Protein AF-A0A942SP33-F1 (afdb_monomer_lite)

Structure (mmCIF, N/CA/C/O backbone):
data_AF-A0A942SP33-F1
#
_entry.id   AF-A0A942SP33-F1
#
loop_
_atom_site.group_PDB
_atom_site.id
_atom_site.type_symbol
_atom_site.label_atom_id
_atom_site.label_alt_id
_atom_site.label_comp_id
_atom_site.label_asym_id
_atom_site.label_entity_id
_atom_site.label_seq_id
_atom_site.pdbx_PDB_ins_code
_atom_site.Cartn_x
_atom_site.Cartn_y
_atom_site.Cartn_z
_atom_site.occupancy
_atom_site.B_iso_or_equiv
_atom_site.auth_seq_id
_atom_site.auth_comp_id
_atom_site.auth_asym_id
_atom_site.auth_atom_id
_atom_site.pdbx_PDB_model_num
ATOM 1 N N . MET A 1 1 ? 3.390 -9.523 -21.994 1.00 59.66 1 MET A N 1
ATOM 2 C CA . MET A 1 1 ? 4.432 -10.351 -22.642 1.00 59.66 1 MET A CA 1
ATOM 3 C C . MET A 1 1 ? 4.397 -11.715 -21.966 1.00 59.66 1 MET A C 1
ATOM 5 O O . MET A 1 1 ? 4.418 -11.746 -20.743 1.00 59.66 1 MET A O 1
ATOM 9 N N . ASP A 1 2 ? 4.229 -12.807 -22.712 1.00 73.88 2 ASP A N 1
ATOM 10 C CA . ASP A 1 2 ? 4.083 -14.158 -22.140 1.00 73.88 2 ASP A CA 1
ATOM 11 C C . ASP A 1 2 ? 5.385 -14.604 -21.443 1.00 73.88 2 ASP A C 1
ATOM 13 O O . ASP A 1 2 ? 6.476 -14.438 -21.994 1.00 73.88 2 ASP A O 1
ATOM 17 N N . ARG A 1 3 ? 5.290 -15.203 -20.247 1.00 72.44 3 ARG A N 1
ATOM 18 C CA . ARG A 1 3 ? 6.428 -15.788 -19.521 1.00 72.44 3 ARG A CA 1
ATOM 19 C C . ARG A 1 3 ? 7.204 -16.777 -20.393 1.00 72.44 3 ARG A C 1
ATOM 21 O O . ARG A 1 3 ? 8.434 -16.765 -20.370 1.00 72.44 3 ARG A O 1
ATOM 28 N N . LYS A 1 4 ? 6.514 -17.590 -21.205 1.00 73.12 4 LYS A N 1
ATOM 29 C CA . LYS A 1 4 ? 7.162 -18.523 -22.146 1.00 73.12 4 LYS A CA 1
ATOM 30 C C . LYS A 1 4 ? 7.994 -17.787 -23.195 1.00 73.12 4 LYS A C 1
ATOM 32 O O . LYS A 1 4 ? 9.073 -18.255 -23.551 1.00 73.12 4 LYS A O 1
ATOM 37 N N . TYR A 1 5 ? 7.523 -16.633 -23.662 1.00 86.19 5 TYR A N 1
ATOM 38 C CA . TYR A 1 5 ? 8.268 -15.789 -24.592 1.00 86.19 5 TYR A CA 1
ATOM 39 C C . TYR A 1 5 ? 9.505 -15.174 -23.928 1.00 86.19 5 TYR A C 1
ATOM 41 O O . TYR A 1 5 ? 10.579 -15.212 -24.516 1.00 86.19 5 TYR A O 1
ATOM 49 N N . ILE A 1 6 ? 9.385 -14.677 -22.690 1.00 79.25 6 ILE A N 1
ATOM 50 C CA . ILE A 1 6 ? 10.516 -14.106 -21.936 1.00 79.25 6 ILE A CA 1
ATOM 51 C C . ILE A 1 6 ? 11.623 -15.152 -21.741 1.00 79.25 6 ILE A C 1
ATOM 53 O O . ILE A 1 6 ? 12.781 -14.860 -22.027 1.00 79.25 6 ILE A O 1
ATOM 57 N N . VAL A 1 7 ? 11.278 -16.383 -21.339 1.00 72.44 7 VAL A N 1
ATOM 58 C CA . VAL A 1 7 ? 12.253 -17.485 -21.206 1.00 72.44 7 VAL A CA 1
ATOM 59 C C . VAL A 1 7 ? 12.921 -17.800 -22.547 1.00 72.44 7 VAL A C 1
ATOM 61 O O . VAL A 1 7 ? 14.145 -17.867 -22.612 1.00 72.44 7 VAL A O 1
ATOM 64 N N . LYS A 1 8 ? 12.140 -17.934 -23.631 1.00 86.62 8 LYS A N 1
ATOM 65 C CA . LYS A 1 8 ? 12.685 -18.178 -24.979 1.00 86.62 8 LYS A CA 1
ATOM 66 C C . LYS A 1 8 ? 13.608 -17.050 -25.443 1.00 86.62 8 LYS A C 1
ATOM 68 O O . LYS A 1 8 ? 14.642 -17.320 -26.043 1.00 86.62 8 LYS A O 1
ATOM 73 N N . ARG A 1 9 ? 13.254 -15.793 -25.156 1.00 90.19 9 ARG A N 1
ATOM 74 C CA . ARG A 1 9 ? 14.047 -14.616 -25.524 1.00 90.19 9 ARG A CA 1
ATOM 75 C C . ARG A 1 9 ? 15.350 -14.549 -24.737 1.00 90.19 9 ARG A C 1
ATOM 77 O O . ARG A 1 9 ? 16.375 -14.280 -25.346 1.00 90.19 9 ARG A O 1
ATOM 84 N N . ILE A 1 10 ? 15.328 -14.817 -23.429 1.00 82.25 10 ILE A N 1
ATOM 85 C CA . ILE A 1 10 ? 16.556 -14.910 -22.625 1.00 82.25 10 ILE A CA 1
ATOM 86 C C . ILE A 1 10 ? 17.458 -16.017 -23.167 1.00 82.25 10 ILE A C 1
ATOM 88 O O . ILE A 1 10 ? 18.629 -15.741 -23.388 1.00 82.25 10 ILE A O 1
ATOM 92 N N . GLY A 1 11 ? 16.914 -17.212 -23.431 1.00 78.38 11 GLY A N 1
ATOM 93 C CA . GLY A 1 11 ? 17.676 -18.327 -24.002 1.00 78.38 11 GLY A CA 1
ATOM 94 C C . GLY A 1 11 ? 18.335 -17.943 -25.325 1.00 78.38 11 GLY A C 1
ATOM 95 O O . GLY A 1 11 ? 19.549 -17.995 -25.435 1.00 78.38 11 GLY A O 1
ATOM 96 N N . TYR A 1 12 ? 17.563 -17.398 -26.270 1.00 90.69 12 TYR A N 1
ATOM 97 C CA . TYR A 1 12 ? 18.098 -16.904 -27.543 1.00 90.69 12 TYR A CA 1
ATOM 98 C C . TYR A 1 12 ? 19.189 -15.839 -27.364 1.00 90.69 12 TYR A C 1
ATOM 100 O O . TYR A 1 12 ? 20.215 -15.877 -28.041 1.00 90.69 12 TYR A O 1
ATOM 108 N N . LEU A 1 13 ? 18.974 -14.866 -26.471 1.00 88.31 13 LEU A N 1
ATOM 109 C CA . LEU A 1 13 ? 19.962 -13.823 -26.203 1.00 88.31 13 LEU A CA 1
ATOM 110 C C . LEU A 1 13 ? 21.224 -14.410 -25.580 1.00 88.31 13 LEU A C 1
ATOM 112 O O . LEU A 1 13 ? 22.302 -13.981 -25.949 1.00 88.31 13 LEU A O 1
ATOM 116 N N . GLN A 1 14 ? 21.115 -15.379 -24.674 1.00 84.00 14 GLN A N 1
ATOM 117 C CA . GLN A 1 14 ? 22.270 -16.078 -24.116 1.00 84.00 14 GLN A CA 1
ATOM 118 C C . GLN A 1 14 ? 22.994 -16.891 -25.195 1.00 84.00 14 GLN A C 1
ATOM 120 O O . GLN A 1 14 ? 24.202 -16.760 -25.320 1.00 84.00 14 GLN A O 1
ATOM 125 N N . ASP A 1 15 ? 22.281 -17.645 -26.028 1.00 85.62 15 ASP A N 1
ATOM 126 C CA . ASP A 1 15 ? 22.881 -18.481 -27.076 1.00 85.62 15 ASP A CA 1
ATOM 127 C C . ASP A 1 15 ? 23.616 -17.652 -28.141 1.00 85.62 15 ASP A C 1
ATOM 129 O O . ASP A 1 15 ? 24.672 -18.046 -28.630 1.00 85.62 15 ASP A O 1
ATOM 133 N N . THR A 1 16 ? 23.077 -16.479 -28.488 1.00 87.69 16 THR A N 1
ATOM 134 C CA . THR A 1 16 ? 23.659 -15.583 -29.505 1.00 87.69 16 THR A CA 1
ATOM 135 C C . THR A 1 16 ? 24.703 -14.613 -28.961 1.00 87.69 16 THR A C 1
ATOM 137 O O . THR A 1 16 ? 25.442 -14.011 -29.741 1.00 87.69 16 THR A O 1
ATOM 140 N N . HIS A 1 17 ? 24.794 -14.443 -27.643 1.00 85.06 17 HIS A N 1
ATOM 141 C CA . HIS A 1 17 ? 25.724 -13.514 -27.017 1.00 85.06 17 HIS A CA 1
ATOM 142 C C . HIS A 1 17 ? 26.613 -14.248 -26.019 1.00 85.06 17 HIS A C 1
ATOM 144 O O . HIS A 1 17 ? 26.156 -14.622 -24.944 1.00 85.06 17 HIS A O 1
ATOM 150 N N . ASP A 1 18 ? 27.897 -14.355 -26.368 1.00 73.00 18 ASP A N 1
ATOM 151 C CA . ASP A 1 18 ? 28.972 -15.077 -25.673 1.00 73.00 18 ASP A CA 1
ATOM 152 C C . ASP A 1 18 ? 28.754 -15.212 -24.146 1.00 73.00 18 ASP A C 1
ATOM 154 O O . ASP A 1 18 ? 29.036 -14.316 -23.332 1.00 73.00 18 ASP A O 1
ATOM 158 N N . SER A 1 19 ? 28.145 -16.344 -23.785 1.00 60.59 19 SER A N 1
ATOM 159 C CA . SER A 1 19 ? 27.169 -16.542 -22.699 1.00 60.59 19 SER A CA 1
ATOM 160 C C . SER A 1 19 ? 27.738 -16.609 -21.283 1.00 60.59 19 SER A C 1
ATOM 162 O O . SER A 1 19 ? 27.125 -17.158 -20.371 1.00 60.59 19 SER A O 1
ATOM 164 N N . GLY A 1 20 ? 28.891 -15.993 -21.041 1.00 57.38 20 GLY A N 1
ATOM 165 C CA . GLY A 1 20 ? 29.456 -15.950 -19.690 1.00 57.38 20 GLY A CA 1
ATOM 166 C C . GLY A 1 20 ? 30.604 -14.979 -19.466 1.00 57.38 20 GLY A C 1
ATOM 167 O O . GLY A 1 20 ? 31.074 -14.856 -18.337 1.00 57.38 20 GLY A O 1
ATOM 168 N N . ARG A 1 21 ? 31.081 -14.280 -20.505 1.00 62.44 21 ARG A N 1
ATOM 169 C CA . ARG A 1 21 ? 32.296 -13.450 -20.409 1.00 62.44 21 ARG A CA 1
ATOM 170 C C . ARG A 1 21 ? 32.196 -12.104 -21.114 1.00 62.44 21 ARG A C 1
ATOM 172 O O . ARG A 1 21 ? 33.218 -11.521 -21.467 1.00 62.44 21 ARG A O 1
ATOM 179 N N . CYS A 1 22 ? 30.996 -11.555 -21.273 1.00 78.19 22 CYS A N 1
ATOM 180 C CA . CYS A 1 22 ? 30.867 -10.211 -21.822 1.00 78.19 22 CYS A CA 1
ATOM 181 C C . CYS A 1 22 ? 31.529 -9.172 -20.902 1.00 78.19 22 CYS A C 1
ATOM 183 O O . CYS A 1 22 ? 31.028 -8.845 -19.827 1.00 78.19 22 CYS A O 1
ATOM 185 N N . ARG A 1 23 ? 32.685 -8.657 -21.341 1.00 81.06 23 ARG A N 1
ATOM 186 C CA . ARG A 1 23 ? 33.468 -7.619 -20.646 1.00 81.06 23 ARG A CA 1
ATOM 187 C C . ARG A 1 23 ? 33.039 -6.201 -21.023 1.00 81.06 23 ARG A C 1
ATOM 189 O O . ARG A 1 23 ? 33.569 -5.230 -20.483 1.00 81.06 23 ARG A O 1
ATOM 196 N N . VAL A 1 24 ? 32.087 -6.068 -21.948 1.00 86.94 24 VAL A N 1
ATOM 197 C CA . VAL A 1 24 ? 31.610 -4.771 -22.426 1.00 86.94 24 VAL A CA 1
ATOM 198 C C . VAL A 1 24 ? 30.779 -4.109 -21.329 1.00 86.94 24 VAL A C 1
ATOM 200 O O . VAL A 1 24 ? 29.674 -4.547 -20.991 1.00 86.94 24 VAL A O 1
ATOM 203 N N . LYS A 1 25 ? 31.304 -3.015 -20.767 1.00 80.00 25 LYS A N 1
ATOM 204 C CA . LYS A 1 25 ? 30.546 -2.176 -19.834 1.00 80.00 25 LYS A CA 1
ATOM 205 C C . LYS A 1 25 ? 29.296 -1.650 -20.542 1.00 80.00 25 LYS A C 1
ATOM 207 O O . LYS A 1 25 ? 29.392 -1.059 -21.610 1.00 80.00 25 LYS A O 1
ATOM 212 N N . ARG A 1 26 ? 28.131 -1.832 -19.907 1.00 85.25 26 ARG A N 1
ATOM 213 C CA . ARG A 1 26 ? 26.806 -1.423 -20.420 1.00 85.25 26 ARG A CA 1
ATOM 214 C C . ARG A 1 26 ? 26.382 -2.115 -21.725 1.00 85.25 26 ARG A C 1
ATOM 216 O O . ARG A 1 26 ? 25.653 -1.518 -22.510 1.00 85.25 26 ARG A O 1
ATOM 223 N N . CYS A 1 27 ? 26.784 -3.369 -21.938 1.00 88.81 27 CYS A N 1
ATOM 224 C CA . CYS A 1 27 ? 26.261 -4.163 -23.051 1.00 88.81 27 CYS A CA 1
ATOM 225 C C . CYS A 1 27 ? 24.721 -4.180 -23.056 1.00 88.81 27 CYS A C 1
ATOM 227 O O . CYS A 1 27 ? 24.092 -4.514 -22.046 1.00 88.81 27 CYS A O 1
ATOM 229 N N . GLN A 1 28 ? 24.121 -3.832 -24.198 1.00 90.44 28 GLN A N 1
ATOM 230 C CA . GLN A 1 28 ? 22.668 -3.785 -24.362 1.00 90.44 28 GLN A CA 1
ATOM 231 C C . GLN A 1 28 ? 22.026 -5.166 -24.178 1.00 90.44 28 GLN A C 1
ATOM 233 O O . GLN A 1 28 ? 21.027 -5.261 -23.472 1.00 90.44 28 GLN A O 1
ATOM 238 N N . VAL A 1 29 ? 22.643 -6.233 -24.698 1.00 88.31 29 VAL A N 1
ATOM 239 C CA . VAL A 1 29 ? 22.135 -7.610 -24.563 1.00 88.31 29 VAL A CA 1
ATOM 240 C C . VAL A 1 29 ? 22.178 -8.081 -23.108 1.00 88.31 29 VAL A C 1
ATOM 242 O O . VAL A 1 29 ? 21.183 -8.584 -22.593 1.00 88.31 29 VAL A O 1
ATOM 245 N N . CYS A 1 30 ? 23.285 -7.839 -22.394 1.00 86.44 30 CYS A N 1
ATOM 246 C CA . CYS A 1 30 ? 23.375 -8.143 -20.959 1.00 86.44 30 CYS A CA 1
ATOM 247 C C . CYS A 1 30 ? 22.323 -7.388 -20.138 1.00 86.44 30 CYS A C 1
ATOM 249 O O . CYS A 1 30 ? 21.780 -7.929 -19.174 1.00 86.44 30 CYS A O 1
ATOM 251 N N . ASN A 1 31 ? 22.052 -6.128 -20.492 1.00 87.75 31 ASN A N 1
ATOM 252 C CA . ASN A 1 31 ? 21.013 -5.342 -19.838 1.00 87.75 31 ASN A CA 1
ATOM 253 C C . ASN A 1 31 ? 19.618 -5.901 -20.153 1.00 87.75 31 ASN A C 1
ATOM 255 O O . ASN A 1 31 ? 18.819 -6.041 -19.234 1.00 87.75 31 ASN A O 1
ATOM 259 N N . GLU A 1 32 ? 19.340 -6.278 -21.403 1.00 89.31 32 GLU A N 1
ATOM 260 C CA . GLU A 1 32 ? 18.068 -6.895 -21.801 1.00 89.31 32 GLU A CA 1
ATOM 261 C C . GLU A 1 32 ? 17.837 -8.223 -21.064 1.00 89.31 32 GLU A C 1
ATOM 263 O O . GLU A 1 32 ? 16.788 -8.388 -20.445 1.00 89.31 32 GLU A O 1
ATOM 268 N N . ILE A 1 33 ? 18.832 -9.121 -21.021 1.00 82.31 33 ILE A N 1
ATOM 269 C CA . ILE A 1 33 ? 18.768 -10.381 -20.255 1.00 82.31 33 ILE A CA 1
ATOM 270 C C . ILE A 1 33 ? 18.470 -10.103 -18.779 1.00 82.31 33 ILE A C 1
ATOM 272 O O . ILE A 1 33 ? 17.614 -10.757 -18.187 1.00 82.31 33 ILE A O 1
ATOM 276 N N . ARG A 1 34 ? 19.146 -9.119 -18.174 1.00 83.12 34 ARG A N 1
ATOM 277 C CA . ARG A 1 34 ? 18.933 -8.750 -16.768 1.00 83.12 34 ARG A CA 1
ATOM 278 C C . ARG A 1 34 ? 17.516 -8.238 -16.518 1.00 83.12 34 ARG A C 1
ATOM 280 O O . ARG A 1 34 ? 16.905 -8.615 -15.522 1.00 83.12 34 ARG A O 1
ATOM 287 N N . GLU A 1 35 ? 16.991 -7.385 -17.393 1.00 83.56 35 GLU A N 1
ATOM 288 C CA . GLU A 1 35 ? 15.629 -6.855 -17.264 1.00 83.56 35 GLU A CA 1
ATOM 289 C C . GLU A 1 35 ? 14.567 -7.941 -17.498 1.00 83.56 35 GLU A C 1
ATOM 291 O O . GLU A 1 35 ? 13.599 -8.025 -16.744 1.00 83.56 35 GLU A O 1
ATOM 296 N N . LEU A 1 36 ? 14.771 -8.829 -18.475 1.00 83.00 36 LEU A N 1
ATOM 297 C CA . LEU A 1 36 ? 13.922 -10.003 -18.701 1.00 83.00 36 LEU A CA 1
ATOM 298 C C . LEU A 1 36 ? 13.975 -10.985 -17.519 1.00 83.00 36 LEU A C 1
ATOM 300 O O . LEU A 1 36 ? 12.941 -11.518 -17.121 1.00 83.00 36 LEU A O 1
ATOM 304 N N . GLY A 1 37 ? 15.146 -11.177 -16.907 1.00 77.62 37 GLY A N 1
ATOM 305 C CA . GLY A 1 37 ? 15.319 -11.985 -15.698 1.00 77.62 37 GLY A CA 1
ATOM 306 C C . GLY A 1 37 ? 14.520 -11.442 -14.513 1.00 77.62 37 GLY A C 1
ATOM 307 O O . GLY A 1 37 ? 13.770 -12.189 -13.890 1.00 77.62 37 GLY A O 1
ATOM 308 N N . LYS A 1 38 ? 14.569 -10.124 -14.274 1.00 74.81 38 LYS A N 1
ATOM 309 C CA . LYS A 1 38 ? 13.711 -9.464 -13.271 1.00 74.81 38 LYS A CA 1
ATOM 310 C C . LYS A 1 38 ? 12.225 -9.688 -13.553 1.00 74.81 38 LYS A C 1
ATOM 312 O O . LYS A 1 38 ? 11.448 -9.885 -12.627 1.00 74.81 38 LYS A O 1
ATOM 317 N N . MET A 1 39 ? 11.816 -9.694 -14.825 1.00 71.94 39 MET A N 1
ATOM 318 C CA . MET A 1 39 ? 10.426 -9.984 -15.191 1.00 71.94 39 MET A CA 1
ATOM 319 C C . MET A 1 39 ? 10.004 -11.430 -14.876 1.00 71.94 39 MET A C 1
ATOM 321 O O . MET A 1 39 ? 8.830 -11.649 -14.588 1.00 71.94 39 MET A O 1
ATOM 325 N N . LEU A 1 40 ? 10.923 -12.406 -14.890 1.00 69.56 40 LEU A N 1
ATOM 326 C CA . LEU A 1 40 ? 10.634 -13.799 -14.511 1.00 69.56 40 LEU A CA 1
ATOM 327 C C . LEU A 1 40 ? 10.486 -14.013 -13.002 1.00 69.56 40 LEU A C 1
ATOM 329 O O . LEU A 1 40 ? 9.779 -14.939 -12.595 1.00 69.56 40 LEU A O 1
ATOM 333 N N . GLU A 1 41 ? 11.120 -13.173 -12.180 1.00 74.62 41 GLU A N 1
ATOM 334 C CA . GLU A 1 41 ? 10.920 -13.176 -10.724 1.00 74.62 41 GLU A CA 1
ATOM 335 C C . GLU A 1 41 ? 9.495 -12.742 -10.348 1.00 74.62 41 GLU A C 1
ATOM 337 O O . GLU A 1 41 ? 8.979 -13.091 -9.284 1.00 74.62 41 GLU A O 1
ATOM 342 N N . TYR A 1 42 ? 8.818 -12.012 -11.233 1.00 78.12 42 TYR A N 1
ATOM 343 C CA . TYR A 1 42 ? 7.470 -11.534 -10.988 1.00 78.12 42 TYR A CA 1
ATOM 344 C C . TYR A 1 42 ? 6.410 -12.600 -11.274 1.00 78.12 42 TYR A C 1
ATOM 346 O O . TYR A 1 42 ? 6.442 -13.344 -12.254 1.00 78.12 42 TYR A O 1
ATOM 354 N N . THR A 1 43 ? 5.410 -12.663 -10.391 1.00 80.56 43 THR A N 1
ATOM 355 C CA . THR A 1 43 ? 4.235 -13.521 -10.594 1.00 80.56 43 THR A CA 1
ATOM 356 C C . THR A 1 43 ? 3.449 -13.073 -11.829 1.00 80.56 43 THR A C 1
ATOM 358 O O . THR A 1 43 ? 3.432 -11.882 -12.135 1.00 80.56 43 THR A O 1
ATOM 361 N N . GLN A 1 44 ? 2.735 -13.986 -12.501 1.00 75.69 44 GLN A N 1
ATOM 362 C CA . GLN A 1 44 ? 1.909 -13.634 -13.670 1.00 75.69 44 GLN A CA 1
ATOM 363 C C . GLN A 1 44 ? 0.937 -12.486 -13.350 1.00 75.69 44 GLN A C 1
ATOM 365 O O . GLN A 1 44 ? 0.876 -11.507 -14.081 1.00 75.69 44 GLN A O 1
ATOM 370 N N . LYS A 1 45 ? 0.312 -12.528 -12.167 1.00 85.06 45 LYS A N 1
ATOM 371 C CA . LYS A 1 45 ? -0.538 -11.449 -11.642 1.00 85.06 45 LYS A CA 1
ATOM 372 C C . LYS A 1 45 ? 0.165 -10.084 -11.613 1.00 85.06 45 LYS A C 1
ATOM 374 O O . LYS A 1 45 ? -0.450 -9.070 -11.918 1.00 85.06 45 LYS A O 1
ATOM 379 N N . THR A 1 46 ? 1.443 -10.038 -11.237 1.00 85.38 46 THR A N 1
ATOM 380 C CA . THR A 1 46 ? 2.240 -8.801 -11.235 1.00 85.38 46 THR A CA 1
ATOM 381 C C . THR A 1 46 ? 2.439 -8.270 -12.651 1.00 85.38 46 THR A C 1
ATOM 383 O O . THR A 1 46 ? 2.295 -7.070 -12.873 1.00 85.38 46 THR A O 1
ATOM 386 N N . LEU A 1 47 ? 2.741 -9.155 -13.603 1.00 82.75 47 LEU A N 1
ATOM 387 C CA . LEU A 1 47 ? 2.910 -8.788 -15.009 1.00 82.75 47 LEU A CA 1
ATOM 388 C C . LEU A 1 47 ? 1.598 -8.286 -15.617 1.00 82.75 47 LEU A C 1
ATOM 390 O O . LEU A 1 47 ? 1.611 -7.268 -16.301 1.00 82.75 47 LEU A O 1
ATOM 394 N N . ASP A 1 48 ? 0.478 -8.945 -15.319 1.00 85.50 48 ASP A N 1
ATOM 395 C CA . ASP A 1 48 ? -0.844 -8.548 -15.810 1.00 85.50 48 ASP A CA 1
ATOM 396 C C . ASP A 1 48 ? -1.245 -7.171 -15.273 1.00 85.50 48 ASP A C 1
ATOM 398 O O . ASP A 1 48 ? -1.787 -6.354 -16.011 1.00 85.50 48 ASP A O 1
ATOM 402 N N . ILE A 1 49 ? -0.937 -6.878 -14.003 1.00 89.25 49 ILE A N 1
ATOM 403 C CA . ILE A 1 49 ? -1.144 -5.545 -13.430 1.00 89.25 49 ILE A CA 1
ATOM 404 C C . ILE A 1 49 ? -0.255 -4.516 -14.135 1.00 89.25 49 ILE A C 1
ATOM 406 O O . ILE A 1 49 ? -0.760 -3.485 -14.566 1.00 89.25 49 ILE A O 1
ATOM 410 N N . LEU A 1 50 ? 1.051 -4.778 -14.268 1.00 87.12 50 LEU A N 1
ATOM 411 C CA . LEU A 1 50 ? 1.985 -3.855 -14.928 1.00 87.12 50 LEU A CA 1
ATOM 412 C C . LEU A 1 50 ? 1.595 -3.589 -16.390 1.00 87.12 50 LEU A C 1
ATOM 414 O O . LEU A 1 50 ? 1.760 -2.470 -16.867 1.00 87.12 50 LEU A O 1
ATOM 418 N N . ALA A 1 51 ? 1.041 -4.586 -17.081 1.00 85.81 51 ALA A N 1
ATOM 419 C CA . ALA A 1 51 ? 0.583 -4.464 -18.461 1.00 85.81 51 ALA A CA 1
ATOM 420 C C . ALA A 1 51 ? -0.609 -3.508 -18.637 1.00 85.81 51 ALA A C 1
ATOM 422 O O . ALA A 1 51 ? -0.802 -3.009 -19.741 1.00 85.81 51 ALA A O 1
ATOM 423 N N . LYS A 1 52 ? -1.371 -3.206 -17.574 1.00 90.31 52 LYS A N 1
ATOM 424 C CA . LYS A 1 52 ? -2.464 -2.214 -17.623 1.00 90.31 52 LYS A CA 1
ATOM 425 C C . LYS A 1 52 ? -1.965 -0.787 -17.828 1.00 90.31 52 LYS A C 1
ATOM 427 O O . LYS A 1 52 ? -2.732 0.072 -18.241 1.00 90.31 52 LYS A O 1
ATOM 432 N N . GLY A 1 53 ? -0.697 -0.521 -17.516 1.00 91.75 53 GLY A N 1
ATOM 433 C CA . GLY A 1 53 ? -0.100 0.800 -17.656 1.00 91.75 53 GLY A CA 1
ATOM 434 C C . GLY A 1 53 ? -0.916 1.889 -16.958 1.00 91.75 53 GLY A C 1
ATOM 435 O O . GLY A 1 53 ? -1.104 1.819 -15.746 1.00 91.75 53 GLY A O 1
ATOM 436 N N . GLN A 1 54 ? -1.405 2.875 -17.716 1.00 91.81 54 GLN A N 1
ATOM 437 C CA . GLN A 1 54 ? -2.195 4.005 -17.202 1.00 91.81 54 GLN A CA 1
ATOM 438 C C . GLN A 1 54 ? -3.557 3.606 -16.616 1.00 91.81 54 GLN A C 1
ATOM 440 O O . GLN A 1 54 ? -4.053 4.300 -15.732 1.00 91.81 54 GLN A O 1
ATOM 445 N N . ASP A 1 55 ? -4.114 2.462 -17.018 1.00 93.06 55 ASP A N 1
ATOM 446 C CA . ASP A 1 55 ? -5.398 1.958 -16.508 1.00 93.06 55 ASP A CA 1
ATOM 447 C C . ASP A 1 55 ? -5.267 1.234 -15.156 1.00 93.06 55 ASP A C 1
ATOM 449 O O . ASP A 1 55 ? -6.221 0.641 -14.638 1.00 93.06 55 ASP A O 1
ATOM 453 N N . MET A 1 56 ? -4.068 1.234 -14.569 1.00 93.88 56 MET A N 1
ATOM 454 C CA . MET A 1 56 ? -3.806 0.572 -13.301 1.00 93.88 56 MET A CA 1
ATOM 455 C C . MET A 1 56 ? -4.574 1.244 -12.161 1.00 93.88 56 MET A C 1
ATOM 457 O O . MET A 1 56 ? -4.480 2.450 -11.921 1.00 93.88 56 MET A O 1
ATOM 461 N N . LYS A 1 57 ? -5.304 0.442 -11.383 1.00 95.25 57 LYS A N 1
ATOM 462 C CA . LYS A 1 57 ? -6.046 0.957 -10.230 1.00 95.25 57 LYS A CA 1
ATOM 463 C C . LYS A 1 57 ? -5.094 1.266 -9.079 1.00 95.25 57 LYS A C 1
ATOM 465 O O . LYS A 1 57 ? -4.118 0.555 -8.836 1.00 95.25 57 LYS A O 1
ATOM 470 N N . LYS A 1 58 ? -5.465 2.246 -8.254 1.00 92.88 58 LYS A N 1
ATOM 471 C CA . LYS A 1 58 ? -4.754 2.599 -7.013 1.00 92.88 58 LYS A CA 1
ATOM 472 C C . LYS A 1 58 ? -4.444 1.385 -6.123 1.00 92.88 58 LYS A C 1
ATOM 474 O O . LYS A 1 58 ? -3.337 1.264 -5.608 1.00 92.88 58 LYS A O 1
ATOM 479 N N . SER A 1 59 ? -5.404 0.475 -5.946 1.00 92.31 59 SER A N 1
ATOM 480 C CA . SER A 1 59 ? -5.222 -0.747 -5.149 1.00 92.31 59 SER A CA 1
ATOM 481 C C . SER A 1 59 ? -4.141 -1.669 -5.714 1.00 92.31 59 SER A C 1
ATOM 483 O O . SER A 1 59 ? -3.416 -2.310 -4.960 1.00 92.31 59 SER A O 1
ATOM 485 N N . GLU A 1 60 ? -4.010 -1.723 -7.036 1.00 92.88 60 GLU A N 1
ATOM 486 C CA . GLU A 1 60 ? -3.029 -2.562 -7.716 1.00 92.88 60 GLU A CA 1
ATOM 487 C C . GLU A 1 60 ? -1.626 -1.971 -7.595 1.00 92.88 60 GLU A C 1
ATOM 489 O O . GLU A 1 60 ? -0.677 -2.697 -7.316 1.00 92.88 60 GLU A O 1
ATOM 494 N N . VAL A 1 61 ? -1.502 -0.645 -7.679 1.00 92.25 61 VAL A N 1
ATOM 495 C CA . VAL A 1 61 ? -0.239 0.051 -7.402 1.00 92.25 61 VAL A CA 1
ATOM 496 C C . VAL A 1 61 ? 0.220 -0.200 -5.964 1.00 92.25 61 VAL A C 1
ATOM 498 O O . VAL A 1 61 ? 1.396 -0.483 -5.725 1.00 92.25 61 VAL A O 1
ATOM 501 N N . ILE A 1 62 ? -0.705 -0.137 -5.000 1.00 89.94 62 ILE A N 1
ATOM 502 C CA . ILE A 1 62 ? -0.412 -0.444 -3.595 1.00 89.94 62 ILE A CA 1
ATOM 503 C C . ILE A 1 62 ? 0.042 -1.900 -3.451 1.00 89.94 62 ILE A C 1
ATOM 505 O O . ILE A 1 62 ? 1.058 -2.141 -2.807 1.00 89.94 62 ILE A O 1
ATOM 509 N N . PHE A 1 63 ? -0.643 -2.856 -4.086 1.00 89.88 63 PHE A N 1
ATOM 510 C CA . PHE A 1 63 ? -0.237 -4.266 -4.107 1.00 89.88 63 PHE A CA 1
ATOM 511 C C . PHE A 1 63 ? 1.193 -4.437 -4.646 1.00 89.88 63 PHE A C 1
ATOM 513 O O . PHE A 1 63 ? 2.042 -5.044 -3.990 1.00 89.88 63 PHE A O 1
ATOM 520 N N . LEU A 1 64 ? 1.501 -3.836 -5.801 1.00 89.19 64 LEU A N 1
ATOM 521 C CA . LEU A 1 64 ? 2.841 -3.886 -6.388 1.00 89.19 64 LEU A CA 1
ATOM 522 C C . LEU A 1 64 ? 3.900 -3.302 -5.450 1.00 89.19 64 LEU A C 1
ATOM 524 O O . LEU A 1 64 ? 4.985 -3.865 -5.313 1.00 89.19 64 LEU A O 1
ATOM 528 N N . LYS A 1 65 ? 3.598 -2.177 -4.797 1.00 88.56 65 LYS A N 1
ATOM 529 C CA . LYS A 1 65 ? 4.587 -1.451 -4.001 1.00 88.56 65 LYS A CA 1
ATOM 530 C C . LYS A 1 65 ? 4.777 -2.007 -2.593 1.00 88.56 65 LYS A C 1
ATOM 532 O O . LYS A 1 65 ? 5.910 -2.016 -2.119 1.00 88.56 65 LYS A O 1
ATOM 537 N N . VAL A 1 66 ? 3.696 -2.409 -1.931 1.00 83.94 66 VAL A N 1
ATOM 538 C CA . VAL A 1 66 ? 3.679 -2.787 -0.509 1.00 83.94 66 VAL A CA 1
ATOM 539 C C . VAL A 1 66 ? 3.798 -4.294 -0.323 1.00 83.94 66 VAL A C 1
ATOM 541 O O . VAL A 1 66 ? 4.498 -4.722 0.585 1.00 83.94 66 VAL A O 1
ATOM 544 N N . GLU A 1 67 ? 3.136 -5.098 -1.158 1.00 82.56 67 GLU A N 1
ATOM 545 C CA . GLU A 1 67 ? 3.159 -6.561 -1.010 1.00 82.56 67 GLU A CA 1
ATOM 546 C C . GLU A 1 67 ? 4.257 -7.219 -1.840 1.00 82.56 67 GLU A C 1
ATOM 548 O O . GLU A 1 67 ? 4.838 -8.215 -1.419 1.00 82.56 67 GLU A O 1
ATOM 553 N N . LYS A 1 68 ? 4.527 -6.689 -3.038 1.00 82.88 68 LYS A N 1
ATOM 554 C CA . LYS A 1 68 ? 5.540 -7.236 -3.955 1.00 82.88 68 LYS A CA 1
ATOM 555 C C . LYS A 1 68 ? 6.844 -6.445 -3.981 1.00 82.88 68 LYS A C 1
ATOM 557 O O . LYS A 1 68 ? 7.756 -6.827 -4.702 1.00 82.88 68 LYS A O 1
ATOM 562 N N . GLU A 1 69 ? 6.913 -5.353 -3.220 1.00 85.81 69 GLU A N 1
ATOM 563 C CA . GLU A 1 69 ? 8.087 -4.484 -3.071 1.00 85.81 69 GLU A CA 1
ATOM 564 C C . GLU A 1 69 ? 8.721 -4.017 -4.393 1.00 85.81 69 GLU A C 1
ATOM 566 O O . GLU A 1 69 ? 9.889 -3.631 -4.440 1.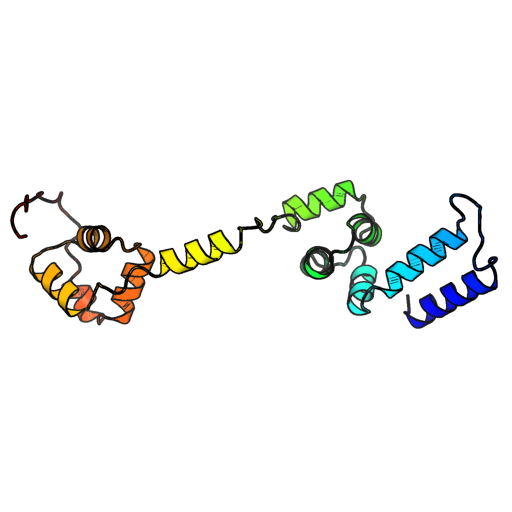00 85.81 69 GLU A O 1
ATOM 571 N N . ILE A 1 70 ? 7.930 -3.947 -5.468 1.00 85.25 70 ILE A N 1
ATOM 572 C CA . ILE A 1 70 ? 8.427 -3.624 -6.806 1.00 85.25 70 ILE A CA 1
ATOM 573 C C . ILE A 1 70 ? 9.082 -2.226 -6.806 1.00 85.25 70 ILE A C 1
ATOM 575 O O . ILE A 1 70 ? 8.547 -1.280 -6.201 1.00 85.25 70 ILE A O 1
ATOM 579 N N . PRO A 1 71 ? 10.252 -2.054 -7.453 1.00 87.50 71 PRO A N 1
ATOM 580 C CA . PRO A 1 71 ? 10.920 -0.760 -7.558 1.00 87.50 71 PRO A CA 1
ATOM 581 C C . PRO A 1 71 ? 10.042 0.324 -8.194 1.00 87.50 71 PRO A C 1
ATOM 583 O O . PRO A 1 71 ? 9.335 0.078 -9.171 1.00 87.50 71 PRO A O 1
ATOM 586 N N . PHE A 1 72 ? 10.139 1.556 -7.681 1.00 88.62 72 PHE A N 1
ATOM 587 C CA . PHE A 1 72 ? 9.344 2.693 -8.167 1.00 88.62 72 PHE A CA 1
ATOM 588 C C . PHE A 1 72 ? 9.544 2.956 -9.663 1.00 88.62 72 PHE A C 1
ATOM 590 O O . PHE A 1 72 ? 8.564 3.207 -10.356 1.00 88.62 72 PHE A O 1
ATOM 597 N N . GLY A 1 73 ? 10.777 2.851 -10.170 1.00 85.94 73 GLY A N 1
ATOM 598 C CA . GLY A 1 73 ? 11.077 3.093 -11.583 1.00 85.94 73 GLY A CA 1
ATOM 599 C C . GLY A 1 73 ? 10.335 2.157 -12.544 1.00 85.94 73 GLY A C 1
ATOM 600 O O . GLY A 1 73 ? 9.913 2.595 -13.609 1.00 85.94 73 GLY A O 1
ATOM 601 N N . ILE A 1 74 ? 10.102 0.896 -12.157 1.00 86.12 74 ILE A N 1
ATOM 602 C CA . ILE A 1 74 ? 9.375 -0.073 -12.997 1.00 86.12 74 ILE A CA 1
ATOM 603 C C . ILE A 1 74 ? 7.894 0.302 -13.080 1.00 86.12 74 ILE A C 1
ATOM 605 O O . ILE A 1 74 ? 7.331 0.358 -14.170 1.00 86.12 74 ILE A O 1
ATOM 609 N N . ILE A 1 75 ? 7.275 0.606 -11.936 1.00 90.31 75 ILE A N 1
ATOM 610 C CA . ILE A 1 75 ? 5.858 0.987 -11.884 1.00 90.31 75 ILE A CA 1
ATOM 611 C C . ILE A 1 75 ? 5.640 2.335 -12.589 1.00 90.31 75 ILE A C 1
ATOM 613 O O . ILE A 1 75 ? 4.701 2.478 -13.365 1.00 90.31 75 ILE A O 1
ATOM 617 N N . ALA A 1 76 ? 6.537 3.304 -12.379 1.00 92.56 76 ALA A N 1
ATOM 618 C CA . ALA A 1 76 ? 6.487 4.607 -13.039 1.00 92.56 76 ALA A CA 1
ATOM 619 C C . ALA A 1 76 ? 6.580 4.475 -14.566 1.00 92.56 76 ALA A C 1
ATOM 621 O O . ALA A 1 76 ? 5.786 5.077 -15.286 1.00 92.56 76 ALA A O 1
ATOM 622 N N . LYS A 1 77 ? 7.492 3.619 -15.053 1.00 90.62 77 LYS A N 1
ATOM 623 C CA . LYS A 1 77 ? 7.628 3.320 -16.482 1.00 90.62 77 LYS A CA 1
ATOM 624 C C . LYS A 1 77 ? 6.359 2.686 -17.053 1.00 90.62 77 LYS A C 1
ATOM 626 O O . LYS A 1 77 ? 5.946 3.079 -18.137 1.00 90.62 77 LYS A O 1
ATOM 631 N N . ALA A 1 78 ? 5.733 1.753 -16.332 1.00 89.56 78 ALA A N 1
ATOM 632 C CA . ALA A 1 78 ? 4.466 1.152 -16.752 1.00 89.56 78 ALA A CA 1
ATOM 633 C C . ALA A 1 78 ? 3.344 2.200 -16.860 1.00 89.56 78 ALA A C 1
ATOM 635 O O . ALA A 1 78 ? 2.604 2.215 -17.835 1.00 89.56 78 ALA A O 1
ATOM 636 N N . LEU A 1 79 ? 3.268 3.126 -15.903 1.00 91.81 79 LEU A N 1
ATOM 637 C CA . LEU A 1 79 ? 2.302 4.230 -15.895 1.00 91.81 79 LEU A CA 1
ATOM 638 C C . LEU A 1 79 ? 2.622 5.350 -16.907 1.00 91.81 79 LEU A C 1
ATOM 640 O O . LEU A 1 79 ? 1.834 6.282 -17.052 1.00 91.81 79 LEU A O 1
ATOM 644 N N . GLY A 1 80 ? 3.773 5.302 -17.586 1.00 90.94 80 GLY A N 1
ATOM 645 C CA . GLY A 1 80 ? 4.203 6.354 -18.512 1.00 90.94 80 GLY A CA 1
ATOM 646 C C . GLY A 1 80 ? 4.532 7.686 -17.827 1.00 90.94 80 GLY A C 1
ATOM 647 O O . GLY A 1 80 ? 4.417 8.739 -18.446 1.00 90.94 80 GLY A O 1
ATOM 648 N N . VAL A 1 81 ? 4.925 7.663 -16.551 1.00 94.38 81 VAL A N 1
ATOM 649 C CA . VAL A 1 81 ? 5.264 8.862 -15.768 1.00 94.38 81 VAL A CA 1
ATOM 650 C C . VAL A 1 81 ? 6.710 8.812 -15.282 1.00 94.38 81 VAL A C 1
ATOM 652 O O . VAL A 1 81 ? 7.331 7.751 -15.200 1.00 94.38 81 VAL A O 1
ATOM 655 N N . THR A 1 82 ? 7.268 9.966 -14.912 1.00 95.81 82 THR A N 1
ATOM 656 C CA . THR A 1 82 ? 8.601 9.995 -14.296 1.00 95.81 82 THR A CA 1
ATOM 657 C C . THR A 1 82 ? 8.571 9.353 -12.906 1.00 95.81 82 THR A C 1
ATOM 659 O O . THR A 1 82 ? 7.570 9.422 -12.188 1.00 95.81 82 THR A O 1
ATOM 662 N N . GLU A 1 83 ? 9.691 8.762 -12.481 1.00 92.25 83 GLU A N 1
ATOM 663 C CA . GLU A 1 83 ? 9.790 8.153 -11.149 1.00 92.25 83 GLU A CA 1
ATOM 664 C C . GLU A 1 83 ? 9.552 9.174 -10.022 1.00 92.25 83 GLU A C 1
ATOM 666 O O . GLU A 1 83 ? 8.955 8.839 -8.999 1.00 92.25 83 GLU A O 1
ATOM 671 N N . ALA A 1 84 ? 9.973 10.429 -10.210 1.00 93.56 84 ALA A N 1
ATOM 672 C CA . ALA A 1 84 ? 9.753 11.504 -9.244 1.00 93.56 84 ALA A CA 1
ATOM 673 C C . ALA A 1 84 ? 8.263 11.860 -9.118 1.00 93.56 84 ALA A C 1
ATOM 675 O O . ALA A 1 84 ? 7.733 11.903 -8.004 1.00 93.56 84 ALA A O 1
ATOM 676 N N . SER A 1 85 ? 7.572 12.041 -10.250 1.00 94.44 85 SER A N 1
ATOM 677 C CA . SER A 1 85 ? 6.123 12.273 -10.282 1.00 94.44 85 SER A CA 1
ATOM 678 C C . SER A 1 85 ? 5.374 11.117 -9.624 1.00 94.44 85 SER A C 1
ATOM 680 O O . SER A 1 85 ? 4.513 11.339 -8.774 1.00 94.44 85 SER A O 1
ATOM 682 N N . PHE A 1 86 ? 5.764 9.880 -9.945 1.00 94.19 86 PHE A N 1
ATOM 683 C CA . PHE A 1 86 ? 5.165 8.692 -9.355 1.00 94.19 86 PHE A CA 1
ATOM 684 C C . PHE A 1 86 ? 5.382 8.620 -7.841 1.00 94.19 86 PHE A C 1
ATOM 686 O O . PHE A 1 86 ? 4.429 8.377 -7.111 1.00 94.19 86 PHE A O 1
ATOM 693 N N . LYS A 1 87 ? 6.597 8.877 -7.336 1.00 92.38 87 LYS A N 1
ATOM 694 C CA . LYS A 1 87 ? 6.869 8.920 -5.886 1.00 92.38 87 LYS A CA 1
ATOM 695 C C . LYS A 1 87 ? 5.968 9.927 -5.177 1.00 92.38 87 LYS A C 1
ATOM 697 O O . LYS A 1 87 ? 5.373 9.584 -4.157 1.00 92.38 87 LYS A O 1
ATOM 702 N N . ASN A 1 88 ? 5.827 11.132 -5.727 1.00 91.31 88 ASN A N 1
ATOM 703 C CA . ASN A 1 88 ? 4.954 12.160 -5.160 1.00 91.31 88 ASN A CA 1
ATOM 704 C C . ASN A 1 88 ? 3.495 11.697 -5.101 1.00 91.31 88 ASN A C 1
ATOM 706 O O . ASN A 1 88 ? 2.873 11.778 -4.042 1.00 91.31 88 ASN A O 1
ATOM 710 N N . LEU A 1 89 ? 2.982 11.144 -6.198 1.00 90.12 89 LEU A N 1
ATOM 711 C CA . LEU A 1 89 ? 1.618 10.628 -6.283 1.00 90.12 89 LEU A CA 1
ATOM 712 C C . LEU A 1 89 ? 1.394 9.461 -5.300 1.00 90.12 89 LEU A C 1
ATOM 714 O O . LEU A 1 89 ? 0.454 9.460 -4.501 1.00 90.12 89 LEU A O 1
ATOM 718 N N . CYS A 1 90 ? 2.334 8.512 -5.264 1.00 89.94 90 CYS A N 1
ATOM 719 C CA . CYS A 1 90 ? 2.279 7.349 -4.382 1.00 89.94 90 CYS A CA 1
ATOM 720 C C . CYS A 1 90 ? 2.287 7.763 -2.901 1.00 89.94 90 CYS A C 1
ATOM 722 O O . CYS A 1 90 ? 1.551 7.202 -2.089 1.00 89.94 90 CYS A O 1
ATOM 724 N N . TYR A 1 91 ? 3.110 8.746 -2.523 1.00 87.81 91 TYR A N 1
ATOM 725 C CA . TYR A 1 91 ? 3.232 9.187 -1.134 1.00 87.81 91 TYR A CA 1
ATOM 726 C C . TYR A 1 91 ? 2.094 10.091 -0.673 1.00 87.81 91 TYR A C 1
ATOM 728 O O . TYR A 1 91 ? 1.605 9.901 0.441 1.00 87.81 91 TYR A O 1
ATOM 736 N N . ARG A 1 92 ? 1.669 11.050 -1.500 1.00 83.88 92 ARG A N 1
ATOM 737 C CA . ARG A 1 92 ? 0.675 12.054 -1.097 1.00 83.88 92 ARG A CA 1
ATOM 738 C C . ARG A 1 92 ? -0.749 11.549 -1.256 1.00 83.88 92 ARG A C 1
ATOM 740 O O . ARG A 1 92 ? -1.558 11.723 -0.352 1.00 83.88 92 ARG A O 1
ATOM 747 N N . GLU A 1 93 ? -1.041 10.890 -2.368 1.00 85.12 93 GLU A N 1
ATOM 748 C CA . GLU A 1 93 ? -2.416 10.533 -2.712 1.00 85.12 93 GLU A CA 1
ATOM 749 C C . GLU A 1 93 ? -2.712 9.071 -2.409 1.00 85.12 93 GLU A C 1
ATOM 751 O O . GLU A 1 93 ? -3.825 8.717 -1.999 1.00 85.12 93 GLU A O 1
ATOM 756 N N . TRP A 1 94 ? -1.731 8.189 -2.630 1.00 84.62 94 TRP A N 1
ATOM 757 C CA . TRP A 1 94 ? -1.988 6.750 -2.594 1.00 84.62 94 TRP A CA 1
ATOM 758 C C . TRP A 1 94 ? -1.557 6.042 -1.313 1.00 84.62 94 TRP A C 1
ATOM 760 O O . TRP A 1 94 ? -1.989 4.920 -1.067 1.00 84.62 94 TRP A O 1
ATOM 770 N N . GLY A 1 95 ? -0.807 6.716 -0.441 1.00 79.00 95 GLY A N 1
ATOM 771 C CA . GLY A 1 95 ? -0.433 6.195 0.872 1.00 79.00 95 GLY A CA 1
ATOM 772 C C . GLY A 1 95 ? 0.650 5.112 0.845 1.00 79.00 95 GLY A C 1
ATOM 773 O O . GLY A 1 95 ? 0.859 4.452 1.862 1.00 79.00 95 GLY A O 1
ATOM 774 N N . CYS A 1 96 ? 1.389 4.964 -0.259 1.00 78.00 96 CYS A N 1
ATOM 775 C CA . CYS A 1 96 ? 2.462 3.974 -0.427 1.00 78.00 96 CYS A CA 1
ATOM 776 C C . CYS A 1 96 ? 3.653 4.168 0.530 1.00 78.00 96 CYS A C 1
ATOM 778 O O . CYS A 1 96 ? 4.529 3.313 0.614 1.00 78.00 96 CYS A O 1
ATOM 780 N N . GLY A 1 97 ? 3.724 5.317 1.209 1.00 64.44 97 GLY A N 1
ATOM 781 C CA . GLY A 1 97 ? 4.809 5.690 2.120 1.00 64.44 97 GLY A CA 1
ATOM 782 C C . GLY A 1 97 ? 4.360 5.976 3.535 1.00 64.44 97 GLY A C 1
ATOM 783 O O . GLY A 1 97 ? 5.123 6.588 4.284 1.00 64.44 97 GLY A O 1
ATOM 784 N N . LYS A 1 98 ? 3.168 5.519 3.944 1.00 58.94 98 LYS A N 1
ATOM 785 C CA . LYS A 1 98 ? 2.933 5.334 5.374 1.00 58.94 98 LYS A CA 1
ATOM 786 C C . LYS A 1 98 ? 3.923 4.267 5.822 1.00 58.94 98 LYS A C 1
ATOM 788 O O . LYS A 1 98 ? 3.639 3.076 5.733 1.00 58.94 98 LYS A O 1
ATOM 793 N N . ARG A 1 99 ? 5.119 4.703 6.241 1.00 52.81 99 ARG A N 1
ATOM 794 C CA . ARG A 1 99 ? 6.080 3.875 6.962 1.00 52.81 99 ARG A CA 1
ATOM 795 C C . ARG A 1 99 ? 5.235 3.158 8.002 1.00 52.81 99 ARG A C 1
ATOM 797 O O . ARG A 1 99 ? 4.686 3.820 8.886 1.00 52.81 99 ARG A O 1
ATOM 804 N N . LYS A 1 100 ? 5.092 1.834 7.899 1.00 52.03 100 LYS A N 1
ATOM 805 C CA . LYS A 1 100 ? 4.813 1.054 9.100 1.00 52.03 100 LYS A CA 1
ATOM 806 C C . LYS A 1 100 ? 5.926 1.502 10.034 1.00 52.03 100 LYS A C 1
ATOM 808 O O . LYS A 1 100 ? 7.093 1.247 9.731 1.00 52.03 100 LYS A O 1
ATOM 813 N N . ARG A 1 101 ? 5.615 2.313 11.056 1.00 51.91 101 ARG A N 1
ATOM 814 C CA . ARG A 1 101 ? 6.598 2.570 12.109 1.00 51.91 101 ARG A CA 1
ATOM 815 C C . ARG A 1 101 ? 7.028 1.165 12.501 1.00 51.91 101 ARG A C 1
ATOM 817 O O . ARG A 1 101 ? 6.157 0.347 12.800 1.00 51.91 101 ARG A O 1
ATOM 824 N N . LYS A 1 102 ? 8.315 0.848 12.356 1.00 53.38 102 LYS A N 1
ATOM 825 C CA . LYS A 1 102 ? 8.871 -0.363 12.949 1.00 53.38 102 LYS A CA 1
ATOM 826 C C . LYS A 1 102 ? 8.746 -0.124 14.447 1.00 53.38 102 LYS A C 1
ATOM 828 O O . LYS A 1 102 ? 9.627 0.465 15.055 1.00 53.38 102 LYS A O 1
ATOM 833 N N . VAL A 1 103 ? 7.559 -0.385 14.980 1.00 58.44 103 VAL A N 1
ATOM 834 C CA . VAL A 1 103 ? 7.341 -0.436 16.412 1.00 58.44 103 VAL A CA 1
ATOM 835 C C . VAL A 1 103 ? 8.111 -1.671 16.823 1.00 58.44 103 VAL A C 1
ATOM 837 O O . VAL A 1 103 ? 7.887 -2.743 16.257 1.00 58.44 103 VAL A O 1
ATOM 840 N N . ASP A 1 104 ? 9.088 -1.468 17.695 1.00 66.88 104 ASP A N 1
ATOM 841 C CA . ASP A 1 104 ? 9.898 -2.544 18.238 1.00 66.88 104 ASP A CA 1
ATOM 842 C C . ASP A 1 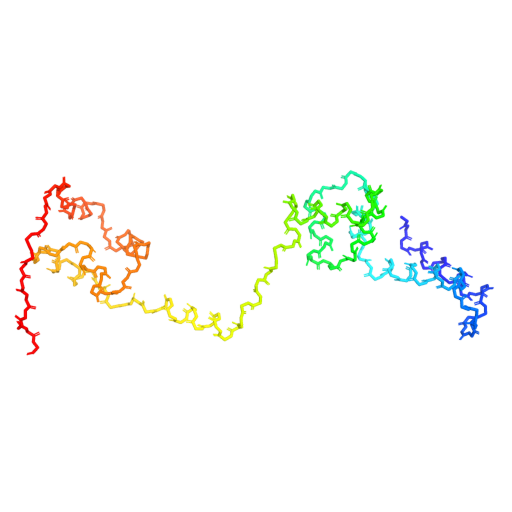104 ? 8.958 -3.663 18.731 1.00 66.88 104 ASP A C 1
ATOM 844 O O . ASP A 1 104 ? 8.013 -3.363 19.470 1.00 66.88 104 ASP A O 1
ATOM 848 N N . PRO A 1 105 ? 9.133 -4.921 18.280 1.00 70.75 105 PRO A N 1
ATOM 849 C CA . PRO A 1 105 ? 8.315 -6.044 18.721 1.00 70.75 105 PRO A CA 1
ATOM 850 C C . PRO A 1 105 ? 8.208 -6.153 20.247 1.00 70.75 105 PRO A C 1
ATOM 852 O O . PRO A 1 105 ? 7.130 -6.481 20.741 1.00 70.75 105 PRO A O 1
ATOM 855 N N . ALA A 1 106 ? 9.271 -5.812 20.985 1.00 71.69 106 ALA A N 1
ATOM 856 C CA . ALA A 1 106 ? 9.269 -5.795 22.447 1.00 71.69 106 ALA A CA 1
ATOM 857 C C . ALA A 1 106 ? 8.332 -4.712 23.003 1.00 71.69 106 ALA A C 1
ATOM 859 O O . ALA A 1 106 ? 7.516 -4.976 23.880 1.00 71.69 106 ALA A O 1
ATOM 860 N N . LEU A 1 107 ? 8.359 -3.520 22.408 1.00 67.81 107 LEU A N 1
ATOM 861 C CA . LEU A 1 107 ? 7.494 -2.390 22.763 1.00 67.81 107 LEU A CA 1
ATOM 862 C C . LEU A 1 107 ? 6.030 -2.667 22.366 1.00 67.81 107 LEU A C 1
ATOM 864 O O . LEU A 1 107 ? 5.089 -2.215 23.012 1.00 67.81 107 LEU A O 1
ATOM 868 N N . LEU A 1 108 ? 5.811 -3.470 21.322 1.00 67.12 108 LEU A N 1
ATOM 869 C CA . LEU A 1 108 ? 4.499 -3.984 20.924 1.00 67.12 108 LEU A CA 1
ATOM 870 C C . LEU A 1 108 ? 3.944 -4.999 21.932 1.00 67.12 108 LEU A C 1
ATOM 872 O O . LEU A 1 108 ? 2.752 -4.944 22.234 1.00 67.12 108 LEU A O 1
ATOM 876 N N . GLU A 1 109 ? 4.782 -5.896 22.456 1.00 65.12 109 GLU A N 1
ATOM 877 C CA . GLU A 1 109 ? 4.406 -6.805 23.543 1.00 65.12 109 GLU A CA 1
ATOM 878 C C . GLU A 1 109 ? 4.185 -6.051 24.861 1.00 65.12 109 GLU A C 1
ATOM 880 O O . GLU A 1 109 ? 3.165 -6.281 25.502 1.00 65.12 109 GLU A O 1
ATOM 885 N N . GLU A 1 110 ? 5.006 -5.055 25.206 1.00 59.94 110 GLU A N 1
ATOM 886 C CA . GLU A 1 110 ? 4.765 -4.160 26.352 1.00 59.94 110 GLU A CA 1
ATOM 887 C C . GLU A 1 110 ? 3.463 -3.356 26.218 1.00 59.94 110 GLU A C 1
ATOM 889 O O . GLU A 1 110 ? 2.713 -3.201 27.182 1.00 59.94 110 GLU A O 1
ATOM 894 N N . ILE A 1 111 ? 3.119 -2.871 25.02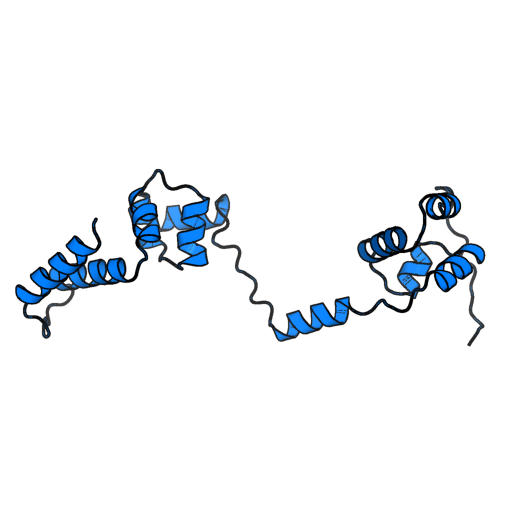1 1.00 62.19 111 ILE A N 1
ATOM 895 C CA . ILE A 1 111 ? 1.832 -2.196 24.772 1.00 62.19 111 ILE A CA 1
ATOM 896 C C . ILE A 1 111 ? 0.656 -3.184 24.870 1.00 62.19 111 ILE A C 1
ATOM 898 O O . ILE A 1 111 ? -0.438 -2.809 25.300 1.00 62.19 111 ILE A O 1
ATOM 902 N N . LYS A 1 112 ? 0.839 -4.447 24.469 1.00 59.97 112 LYS A N 1
ATOM 903 C CA . LYS A 1 112 ? -0.190 -5.492 24.602 1.00 59.97 112 LYS A CA 1
ATOM 904 C C . LYS A 1 112 ? -0.381 -5.931 26.055 1.00 59.97 112 LYS A C 1
ATOM 906 O O . LYS A 1 112 ? -1.524 -6.150 26.456 1.00 59.97 112 LYS A O 1
ATOM 911 N N . THR A 1 113 ? 0.692 -6.040 26.837 1.00 52.94 113 THR A N 1
ATOM 912 C CA . THR A 1 113 ? 0.644 -6.419 28.257 1.00 52.94 113 THR A CA 1
ATOM 913 C C . THR A 1 113 ? 0.165 -5.266 29.136 1.00 52.94 113 THR A C 1
ATOM 915 O O . THR A 1 113 ? -0.689 -5.481 29.992 1.00 52.94 113 THR A O 1
ATOM 918 N N . SER A 1 114 ? 0.572 -4.022 28.863 1.00 53.69 114 SER A N 1
ATOM 919 C CA . SER A 1 114 ? 0.047 -2.832 29.559 1.00 53.69 114 SER A CA 1
ATOM 920 C C . SER A 1 114 ? -1.434 -2.563 29.259 1.00 53.69 114 SER A C 1
ATOM 922 O O . SER A 1 114 ? -2.162 -2.085 30.126 1.00 53.69 114 SER A O 1
ATOM 924 N N . LYS A 1 115 ? -1.940 -2.961 28.081 1.00 53.78 115 LYS A N 1
ATOM 925 C CA . LYS A 1 115 ? -3.386 -2.959 27.770 1.00 53.78 115 LYS A CA 1
ATOM 926 C C . LYS A 1 115 ? -4.196 -4.053 28.480 1.00 53.78 115 LYS A C 1
ATOM 928 O O . LYS A 1 115 ? -5.419 -4.053 28.347 1.00 53.78 115 LYS A O 1
ATOM 933 N N . ARG A 1 116 ? -3.550 -4.978 29.201 1.00 47.44 116 ARG A N 1
ATOM 934 C CA . ARG A 1 116 ? -4.189 -6.086 29.938 1.00 47.44 116 ARG A CA 1
ATOM 935 C C . ARG A 1 116 ? -4.278 -5.879 31.447 1.00 47.44 116 ARG A C 1
ATOM 937 O O . ARG A 1 116 ? -4.717 -6.786 32.145 1.00 47.44 116 ARG A O 1
ATOM 944 N N . ILE A 1 117 ? -3.937 -4.708 31.967 1.00 51.16 117 ILE A N 1
ATOM 945 C CA . ILE A 1 117 ? -4.354 -4.358 33.323 1.00 51.16 117 ILE A CA 1
ATOM 946 C C . ILE A 1 117 ? -5.744 -3.752 33.166 1.00 51.16 117 ILE A C 1
ATOM 948 O O . ILE A 1 117 ? -5.836 -2.655 32.638 1.00 51.16 117 ILE A O 1
ATOM 952 N N . HIS A 1 118 ? -6.797 -4.530 33.443 1.00 51.44 118 HIS A N 1
ATOM 953 C CA . HIS A 1 118 ? -8.054 -4.096 34.087 1.00 51.44 118 HIS A CA 1
ATOM 954 C C . HIS A 1 118 ? -9.029 -5.251 34.191 1.00 51.44 118 HIS A C 1
ATOM 956 O O . HIS A 1 118 ? -10.005 -5.351 33.451 1.00 51.44 118 HIS A O 1
ATOM 962 N N . THR A 1 119 ? -8.737 -6.135 35.134 1.00 55.72 119 THR A N 1
ATOM 963 C CA . THR A 1 119 ? -9.616 -7.239 35.530 1.00 55.72 119 THR A CA 1
ATOM 964 C C . THR A 1 119 ? -10.083 -7.141 36.981 1.00 55.72 119 THR A C 1
ATOM 966 O O . THR A 1 119 ? -10.740 -8.059 37.449 1.00 55.72 119 THR A O 1
ATOM 969 N N . SER A 1 120 ? -9.814 -6.047 37.702 1.00 68.81 120 SER A N 1
ATOM 970 C CA . SER A 1 120 ? -10.252 -5.926 39.102 1.00 68.81 120 SER A CA 1
ATOM 971 C C . SER A 1 120 ? -11.629 -5.281 39.298 1.00 68.81 120 SER A C 1
ATOM 973 O O . SER A 1 120 ? -12.165 -5.360 40.400 1.00 68.81 120 SER A O 1
ATOM 975 N N . LEU A 1 121 ? -12.233 -4.662 38.272 1.00 84.31 121 LEU A N 1
ATOM 976 C CA . LEU A 1 121 ? -13.592 -4.121 38.396 1.00 84.31 121 LEU A CA 1
ATOM 977 C C . LEU A 1 121 ? -14.626 -5.226 38.129 1.00 84.31 121 LEU A C 1
ATOM 979 O O . LEU A 1 121 ? -14.856 -5.614 36.981 1.00 84.31 121 LEU A O 1
ATOM 983 N N . THR A 1 122 ? -15.252 -5.721 39.195 1.00 88.00 122 THR A N 1
ATOM 984 C CA . THR A 1 122 ? -16.383 -6.653 39.133 1.00 88.00 122 THR A CA 1
ATOM 985 C C . THR A 1 122 ? -17.710 -5.887 39.153 1.00 88.00 122 THR A C 1
ATOM 987 O O . THR A 1 122 ? -17.775 -4.697 39.469 1.00 88.00 122 THR A O 1
ATOM 990 N N . VAL A 1 123 ? -18.802 -6.556 38.777 1.00 88.00 123 VAL A N 1
ATOM 991 C CA . VAL A 1 123 ? -20.143 -5.938 38.767 1.00 88.00 123 VAL A CA 1
ATOM 992 C C . VAL A 1 123 ? -20.581 -5.539 40.170 1.00 88.00 123 VAL A C 1
ATOM 994 O O .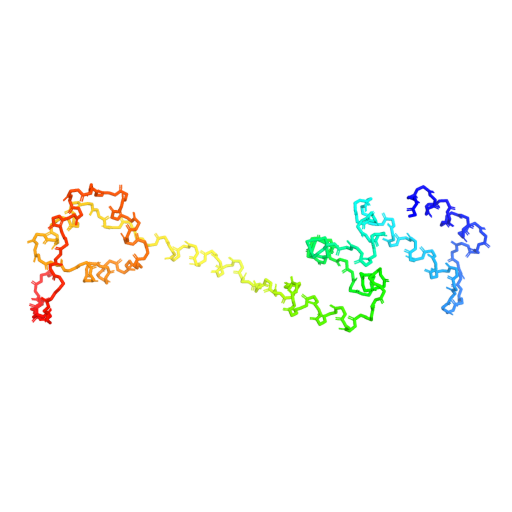 VAL A 1 123 ? -21.163 -4.473 40.362 1.00 88.00 123 VAL A O 1
ATOM 997 N N . GLU A 1 124 ? -20.273 -6.383 41.149 1.00 87.69 124 GLU A N 1
ATOM 998 C CA . GLU A 1 124 ? -20.606 -6.166 42.554 1.00 87.69 124 GLU A CA 1
ATOM 999 C C . GLU A 1 124 ? -19.888 -4.938 43.110 1.00 87.69 124 GLU A C 1
ATOM 1001 O O . GLU A 1 124 ? -20.533 -4.072 43.705 1.00 87.69 124 GLU A O 1
ATOM 1006 N N . THR A 1 125 ? -18.584 -4.795 42.836 1.00 87.06 125 THR A N 1
ATOM 1007 C CA . THR A 1 125 ? -17.825 -3.622 43.284 1.00 87.06 125 THR A CA 1
ATOM 1008 C C . THR A 1 125 ? -18.303 -2.351 42.594 1.00 87.06 125 THR A C 1
ATOM 1010 O O . THR A 1 125 ? -18.460 -1.327 43.256 1.00 87.06 125 THR A O 1
ATOM 1013 N N . TYR A 1 126 ? -18.639 -2.404 41.300 1.00 90.44 126 TYR A N 1
ATOM 1014 C CA . TYR A 1 126 ? -19.235 -1.262 40.603 1.00 90.44 126 TYR A CA 1
ATOM 1015 C C . TYR A 1 126 ? -20.566 -0.826 41.230 1.00 90.44 126 TYR A C 1
ATOM 1017 O O . TYR A 1 126 ? -20.748 0.357 41.518 1.00 90.44 126 TYR A O 1
ATOM 1025 N N . LYS A 1 127 ? -21.489 -1.765 41.479 1.00 88.75 127 LYS A N 1
ATOM 1026 C CA . LYS A 1 127 ? -22.793 -1.467 42.096 1.00 88.75 127 LYS A CA 1
ATOM 1027 C C . LYS A 1 127 ? -22.632 -0.901 43.508 1.00 88.75 127 LYS A C 1
ATOM 1029 O O . LYS A 1 127 ? -23.291 0.082 43.839 1.00 88.75 127 LYS A O 1
ATOM 1034 N N . ALA A 1 128 ? -21.725 -1.462 44.309 1.00 87.31 128 ALA A N 1
ATOM 1035 C CA . ALA A 1 128 ? -21.418 -0.956 45.644 1.00 87.31 128 ALA A CA 1
ATOM 1036 C C . ALA A 1 128 ? -20.902 0.493 45.603 1.00 87.31 128 ALA A C 1
ATOM 1038 O O . ALA A 1 128 ? -21.425 1.348 46.315 1.00 87.31 128 ALA A O 1
ATOM 1039 N N . LEU A 1 129 ? -19.951 0.800 44.713 1.00 87.94 129 LEU A N 1
ATOM 1040 C CA . LEU A 1 129 ? -19.406 2.153 44.545 1.00 87.94 129 LEU A CA 1
ATOM 1041 C C . LEU A 1 129 ? -20.469 3.146 44.057 1.00 87.94 129 LEU A C 1
ATOM 1043 O O . LEU A 1 129 ? -20.546 4.273 44.545 1.00 87.94 129 LEU A O 1
ATOM 1047 N N . LYS A 1 130 ? -21.343 2.727 43.137 1.00 88.25 130 LYS A N 1
ATOM 1048 C CA . LYS A 1 130 ? -22.456 3.565 42.669 1.00 88.25 130 LYS A CA 1
ATOM 1049 C C . LYS A 1 130 ? -23.477 3.843 43.767 1.00 88.25 130 LYS A C 1
ATOM 1051 O O . LYS A 1 130 ? -23.936 4.977 43.870 1.00 88.25 130 LYS A O 1
ATOM 1056 N N . ASN A 1 131 ? -23.777 2.862 44.617 1.00 86.19 131 ASN A N 1
ATOM 1057 C CA . ASN A 1 131 ? -24.638 3.056 45.786 1.00 86.19 131 ASN A CA 1
ATOM 1058 C C . ASN A 1 131 ? -23.992 3.977 46.835 1.00 86.19 131 ASN A C 1
ATOM 1060 O O . ASN A 1 131 ? -24.695 4.722 47.509 1.00 86.19 131 ASN A O 1
ATOM 1064 N N . GLN A 1 132 ? -22.659 3.985 46.930 1.00 85.19 132 GLN A N 1
ATOM 1065 C CA . GLN A 1 132 ? -21.892 4.941 47.740 1.00 85.19 132 GLN A CA 1
ATOM 1066 C C . GLN A 1 132 ? -21.817 6.350 47.118 1.00 85.19 132 GLN A C 1
ATOM 1068 O O . GLN A 1 132 ? -21.231 7.253 47.711 1.00 85.19 132 GLN A O 1
ATOM 1073 N N . GLY A 1 133 ? -22.405 6.560 45.936 1.00 86.38 133 GLY A N 1
ATOM 1074 C CA . GLY A 1 133 ? -22.459 7.860 45.268 1.00 86.38 133 GLY A CA 1
ATOM 1075 C C . GLY A 1 133 ? -21.239 8.197 44.410 1.00 86.38 133 GLY A C 1
ATOM 1076 O O . GLY A 1 133 ? -21.117 9.342 43.978 1.00 86.38 133 GLY A O 1
ATOM 1077 N N . TRP A 1 134 ? -20.357 7.232 44.128 1.00 86.19 134 TRP A N 1
ATOM 1078 C CA . TRP A 1 134 ? -19.208 7.464 43.252 1.00 86.19 134 TRP A CA 1
ATOM 1079 C C . TRP A 1 134 ? -19.654 7.748 41.817 1.00 86.19 134 TRP A C 1
ATOM 1081 O O . TRP A 1 134 ? -20.543 7.095 41.256 1.00 86.19 134 TRP A O 1
ATOM 1091 N N . SER A 1 135 ? -18.995 8.712 41.185 1.00 87.69 135 SER A N 1
ATOM 1092 C CA . SER A 1 135 ? -19.182 8.996 39.771 1.00 87.69 135 SER A CA 1
ATOM 1093 C C . SER A 1 135 ? -18.446 7.977 38.903 1.00 87.69 135 SER A C 1
ATOM 1095 O O . SER A 1 135 ? -17.411 7.418 39.265 1.00 87.69 135 SER A O 1
ATOM 1097 N N . ASP A 1 136 ? -18.949 7.775 37.685 1.00 87.56 136 ASP A N 1
ATOM 1098 C CA . ASP A 1 136 ? -18.278 6.924 36.702 1.00 87.56 136 ASP A CA 1
ATOM 1099 C C . ASP A 1 136 ? -16.842 7.417 36.423 1.00 87.56 136 ASP A C 1
ATOM 1101 O O . ASP A 1 136 ? -15.968 6.608 36.124 1.00 87.56 136 ASP A O 1
ATOM 1105 N N . THR A 1 137 ? -16.580 8.727 36.527 1.00 86.56 137 THR A N 1
ATOM 1106 C CA . THR A 1 137 ? -15.241 9.319 36.364 1.00 86.56 137 THR A CA 1
ATOM 1107 C C . THR A 1 137 ? -14.288 8.899 37.475 1.00 86.56 137 THR A C 1
ATOM 1109 O O . THR A 1 137 ? -13.201 8.421 37.164 1.00 86.56 137 THR A O 1
ATOM 1112 N N . GLU A 1 138 ? -14.716 8.977 38.734 1.00 88.00 138 GLU A N 1
ATOM 1113 C CA . GLU A 1 138 ? -13.901 8.564 39.884 1.00 88.00 138 GLU A CA 1
ATOM 1114 C C . GLU A 1 138 ? -13.617 7.060 39.856 1.00 88.00 138 GLU A C 1
ATOM 1116 O O . GLU A 1 138 ? -12.486 6.635 40.076 1.00 88.00 138 GLU A O 1
ATOM 1121 N N . ILE A 1 139 ? -14.612 6.243 39.489 1.00 89.00 139 ILE A N 1
ATOM 1122 C CA . ILE A 1 139 ? -14.428 4.791 39.350 1.00 89.00 139 ILE A CA 1
ATOM 1123 C C . ILE A 1 139 ? -13.403 4.483 38.247 1.00 89.00 139 ILE A C 1
ATOM 1125 O O . ILE A 1 139 ? -12.527 3.639 38.429 1.00 89.00 139 ILE A O 1
ATOM 1129 N N . LYS A 1 140 ? -13.461 5.175 37.103 1.00 88.00 140 LYS A N 1
ATOM 1130 C CA . LYS A 1 140 ? -12.473 4.992 36.026 1.00 88.00 140 LYS A CA 1
ATOM 1131 C C . LYS A 1 140 ? -11.066 5.374 36.460 1.00 88.00 140 LYS A C 1
ATOM 1133 O O . LYS A 1 140 ? -10.135 4.656 36.116 1.00 88.00 140 LYS A O 1
ATOM 1138 N N . GLU A 1 141 ? -10.906 6.487 37.168 1.00 84.31 141 GLU A N 1
ATOM 1139 C CA . GLU A 1 141 ? -9.596 6.950 37.633 1.00 84.31 141 GLU A CA 1
ATOM 1140 C C . GLU A 1 141 ? -9.006 5.999 38.675 1.00 84.31 141 GLU A C 1
ATOM 1142 O O . GLU A 1 141 ? -7.861 5.570 38.521 1.00 84.31 141 GLU A O 1
ATOM 1147 N N . GLN A 1 142 ? -9.812 5.581 39.656 1.00 85.38 142 GLN A N 1
ATOM 1148 C CA . GLN A 1 142 ? -9.400 4.652 40.709 1.00 85.38 142 GLN A CA 1
ATOM 1149 C C . GLN A 1 142 ? -8.918 3.324 40.131 1.00 85.38 142 GLN A C 1
ATOM 1151 O O . GLN A 1 142 ? -7.862 2.805 40.493 1.00 85.38 142 GLN A O 1
ATOM 1156 N N . TYR A 1 143 ? -9.678 2.797 39.176 1.00 85.25 143 TYR A N 1
ATOM 1157 C CA . TYR A 1 143 ? -9.331 1.567 38.494 1.00 85.25 143 TYR A CA 1
ATOM 1158 C C . TYR A 1 143 ? -8.480 1.830 37.254 1.00 85.25 143 TYR A C 1
ATOM 1160 O O . TYR A 1 143 ? -8.337 0.918 36.475 1.00 85.25 143 TYR A O 1
ATOM 1168 N N . LYS A 1 144 ? -7.933 3.030 37.009 1.00 83.81 144 LYS A N 1
ATOM 1169 C CA . LYS A 1 144 ? -7.105 3.403 35.835 1.00 83.81 144 LYS A CA 1
ATOM 1170 C C . LYS A 1 144 ? -7.660 2.976 34.457 1.00 83.81 144 LYS A C 1
ATOM 1172 O O . LYS A 1 144 ? -6.887 2.777 33.513 1.00 83.81 144 LYS A O 1
ATOM 1177 N N . ILE A 1 145 ? -8.977 2.815 34.311 1.00 84.44 145 ILE A N 1
ATOM 1178 C CA . ILE A 1 145 ? -9.634 2.279 33.109 1.00 84.44 145 ILE A CA 1
ATOM 1179 C C . ILE A 1 145 ? -9.837 3.386 32.075 1.00 84.44 145 ILE A C 1
ATOM 1181 O O . ILE A 1 145 ? -10.379 4.449 32.369 1.00 84.44 145 ILE A O 1
ATOM 1185 N N . SER A 1 146 ? -9.474 3.120 30.816 1.00 82.88 146 SER A N 1
ATOM 1186 C CA . SER A 1 146 ? -9.779 4.050 29.723 1.00 82.88 146 SER A CA 1
ATOM 1187 C C . SER A 1 146 ? -11.294 4.201 29.512 1.00 82.88 146 SER A C 1
ATOM 1189 O O . SER A 1 146 ? -12.045 3.233 29.648 1.00 82.88 146 SER A O 1
ATOM 1191 N N . ASN A 1 147 ? -11.751 5.386 29.092 1.00 80.44 147 ASN A N 1
ATOM 1192 C CA . ASN A 1 147 ? -13.174 5.648 28.818 1.00 80.44 147 ASN A CA 1
ATOM 1193 C C . ASN A 1 147 ? -13.812 4.602 27.886 1.00 80.44 147 ASN A C 1
ATOM 1195 O O . ASN A 1 147 ? -14.914 4.128 28.153 1.00 80.44 147 ASN A O 1
ATOM 1199 N N . GLY A 1 148 ? -13.113 4.226 26.809 1.00 80.44 148 GLY A N 1
ATOM 1200 C CA . GLY A 1 148 ? -13.613 3.244 25.846 1.00 80.44 148 GLY A CA 1
ATOM 1201 C C . GLY A 1 148 ? -13.732 1.841 26.443 1.00 80.44 148 GLY A C 1
ATOM 1202 O O . GLY A 1 148 ? -14.749 1.174 26.251 1.00 80.44 148 GLY A O 1
ATOM 1203 N N . SER A 1 149 ? -12.726 1.409 27.210 1.00 81.00 149 SER A N 1
ATOM 1204 C CA . SER A 1 149 ? -12.743 0.108 27.892 1.00 81.00 149 SER A CA 1
ATOM 1205 C C . SER A 1 149 ? -13.839 0.041 28.954 1.00 81.00 149 SER A C 1
ATOM 1207 O O . SER A 1 149 ? -14.552 -0.954 29.030 1.00 81.00 149 SER A O 1
ATOM 1209 N N . PHE A 1 150 ? -14.017 1.114 29.724 1.00 85.56 150 PHE A N 1
ATOM 1210 C CA . PHE A 1 150 ? -15.042 1.203 30.759 1.00 85.56 150 PHE A CA 1
ATOM 1211 C C . PHE A 1 150 ? -16.455 1.139 30.171 1.00 85.56 150 PHE A C 1
ATOM 1213 O O . PHE A 1 150 ? -17.296 0.384 30.652 1.00 85.56 150 PHE A O 1
ATOM 1220 N N . TRP A 1 151 ? -16.710 1.867 29.080 1.00 83.56 151 TRP A N 1
ATOM 1221 C CA . TRP A 1 151 ? -18.012 1.834 28.412 1.00 83.56 151 TRP A CA 1
ATOM 1222 C C . TRP A 1 151 ? -18.320 0.455 27.816 1.00 83.56 151 TRP A C 1
ATOM 1224 O O . TRP A 1 151 ? -19.433 -0.054 27.953 1.00 83.56 151 TRP A O 1
ATOM 1234 N N . LYS A 1 152 ? -17.311 -0.191 27.217 1.00 83.88 152 LYS A N 1
ATOM 1235 C CA . LYS A 1 152 ? -17.429 -1.566 26.723 1.00 83.88 152 LYS A CA 1
ATOM 1236 C C . LYS A 1 152 ? -17.726 -2.550 27.858 1.00 83.88 152 LYS A C 1
ATOM 1238 O O . LYS A 1 152 ? -18.621 -3.374 27.703 1.00 83.88 152 LYS A O 1
ATOM 1243 N N . TRP A 1 153 ? -17.027 -2.434 28.989 1.00 86.62 153 TRP A N 1
ATOM 1244 C CA . TRP A 1 153 ? -17.265 -3.261 30.173 1.00 86.62 153 TRP A CA 1
ATOM 1245 C C . TRP A 1 153 ? -18.691 -3.083 30.707 1.00 86.62 153 TRP A C 1
ATOM 1247 O O . TRP A 1 153 ? -19.381 -4.081 30.902 1.00 86.62 153 TRP A O 1
ATOM 1257 N N . LYS A 1 154 ? -19.178 -1.839 30.841 1.00 86.00 154 LYS A N 1
ATOM 1258 C CA . LYS A 1 154 ? -20.557 -1.551 31.277 1.00 86.00 154 LYS A CA 1
ATOM 1259 C C . LYS A 1 154 ? -21.586 -2.224 30.371 1.00 86.00 154 LYS A C 1
ATOM 1261 O O . LYS A 1 154 ? -22.486 -2.883 30.867 1.00 86.00 154 LYS A O 1
ATOM 1266 N N . LYS A 1 155 ? -21.417 -2.122 29.049 1.00 82.44 155 LYS A N 1
ATOM 1267 C CA . LYS A 1 155 ? -22.322 -2.750 28.074 1.00 82.44 155 LYS A CA 1
ATOM 1268 C C . LYS A 1 155 ? -22.305 -4.284 28.131 1.00 82.44 155 LYS A C 1
ATOM 1270 O O . LYS A 1 155 ? -23.287 -4.917 27.770 1.00 82.44 155 LYS A O 1
ATOM 1275 N N . GLN A 1 156 ? -21.181 -4.879 28.524 1.00 82.12 156 GLN A N 1
ATOM 1276 C CA . GLN A 1 156 ? -21.030 -6.333 28.613 1.00 82.12 156 GLN A CA 1
ATOM 1277 C C . GLN A 1 156 ? -21.548 -6.916 29.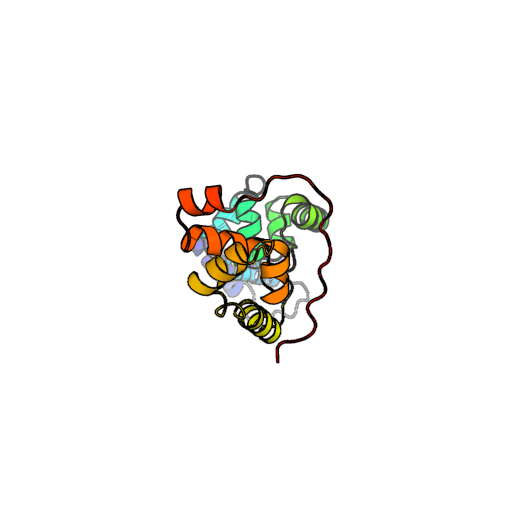932 1.00 82.12 156 GLN A C 1
ATOM 1279 O O . GLN A 1 156 ? -21.878 -8.095 29.961 1.00 82.12 156 GLN A O 1
ATOM 1284 N N . ASN A 1 157 ? -21.601 -6.117 31.001 1.00 83.44 157 ASN A N 1
ATOM 1285 C CA . ASN A 1 157 ? -21.846 -6.613 32.356 1.00 83.44 157 ASN A CA 1
ATOM 1286 C C . ASN A 1 157 ? -23.090 -6.024 33.047 1.00 83.44 157 ASN A C 1
ATOM 1288 O O . ASN A 1 157 ? -23.466 -6.510 34.110 1.00 83.44 157 ASN A O 1
ATOM 1292 N N . LEU A 1 158 ? -23.712 -4.981 32.488 1.00 84.38 158 LEU A N 1
ATOM 1293 C CA . LEU A 1 158 ? -24.918 -4.348 33.029 1.00 84.38 158 LEU A CA 1
ATOM 1294 C C . LEU A 1 158 ? -26.047 -4.394 32.002 1.00 84.38 158 LEU A C 1
ATOM 1296 O O . LEU A 1 158 ? -25.822 -4.245 30.799 1.00 84.38 158 LEU A O 1
ATOM 1300 N N . THR A 1 159 ? -27.269 -4.556 32.494 1.00 81.31 159 THR A N 1
ATOM 1301 C CA . THR A 1 159 ? -28.488 -4.451 31.684 1.00 81.31 159 THR A CA 1
ATOM 1302 C C . THR A 1 159 ? -28.815 -2.988 31.364 1.00 81.31 159 THR A C 1
ATOM 1304 O O . THR A 1 159 ? -28.380 -2.071 32.063 1.00 81.31 159 THR A O 1
ATOM 1307 N N . ASN A 1 160 ? -29.598 -2.743 30.308 1.00 74.12 160 ASN A N 1
ATOM 1308 C CA . ASN A 1 160 ? -29.996 -1.379 29.929 1.00 74.12 160 ASN A CA 1
ATOM 1309 C C . ASN A 1 160 ? -30.768 -0.664 31.055 1.00 74.12 160 ASN A C 1
ATOM 1311 O O . ASN A 1 160 ? -30.523 0.512 31.303 1.00 74.12 160 ASN A O 1
ATOM 1315 N N . GLU A 1 161 ? -31.612 -1.388 31.793 1.00 74.62 161 GLU A N 1
ATOM 1316 C CA . GLU A 1 161 ? -32.359 -0.855 32.941 1.00 74.62 161 GLU A CA 1
ATOM 1317 C C . GLU A 1 161 ? -31.435 -0.404 34.084 1.00 74.62 161 GLU A C 1
ATOM 1319 O O . GLU A 1 161 ? -31.660 0.623 34.725 1.00 74.62 161 GLU A O 1
ATOM 1324 N N . GLU A 1 162 ? -30.357 -1.150 34.343 1.00 74.88 162 GLU A N 1
ATOM 1325 C CA . GLU A 1 162 ? -29.344 -0.765 35.329 1.00 74.88 162 GLU A CA 1
ATOM 1326 C C . GLU A 1 162 ? -28.540 0.446 34.856 1.00 74.88 162 GLU A C 1
ATOM 1328 O O . GLU A 1 162 ? -28.236 1.336 35.649 1.00 74.88 162 GLU A O 1
ATOM 1333 N N . LEU A 1 163 ? -28.217 0.521 33.562 1.00 74.06 163 LEU A N 1
ATOM 1334 C CA . LEU A 1 163 ? -27.518 1.673 32.997 1.00 74.06 163 LEU A CA 1
ATOM 1335 C C . LEU A 1 1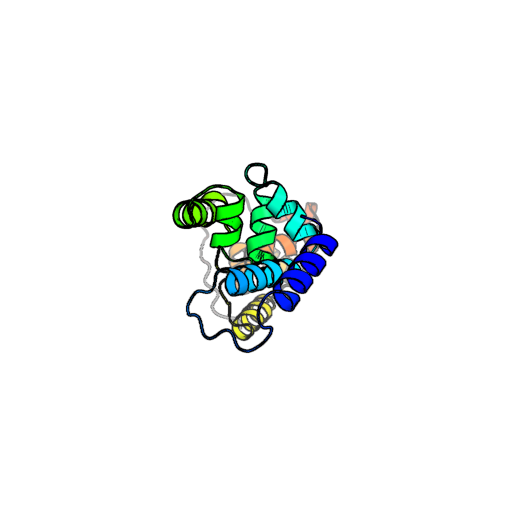63 ? -28.324 2.960 33.161 1.00 74.06 163 LEU A C 1
ATOM 1337 O O . LEU A 1 163 ? -27.729 3.973 33.525 1.00 74.06 163 LEU A O 1
ATOM 1341 N N . GLU A 1 164 ? -29.640 2.907 32.948 1.00 72.25 164 GLU A N 1
ATOM 1342 C CA . GLU A 1 164 ? -30.552 4.043 33.111 1.00 72.25 164 GLU A CA 1
ATOM 1343 C C . GLU A 1 164 ? -30.667 4.498 34.570 1.00 72.25 164 GLU A C 1
ATOM 1345 O O . GLU A 1 164 ? -30.552 5.693 34.842 1.00 72.25 164 GLU A O 1
ATOM 1350 N N . LYS A 1 165 ? -30.770 3.561 35.525 1.00 73.56 165 LYS A N 1
ATOM 1351 C CA . LYS A 1 165 ? -30.794 3.871 36.970 1.00 73.56 165 LYS A CA 1
ATOM 1352 C C . LYS A 1 165 ? -29.534 4.589 37.459 1.00 73.56 165 LYS A C 1
ATOM 1354 O O . LYS A 1 165 ? -29.584 5.337 38.431 1.00 73.56 165 LYS A O 1
ATOM 1359 N N . PHE A 1 166 ? -28.400 4.359 36.801 1.00 65.81 166 PHE A N 1
ATOM 1360 C CA . PHE A 1 166 ? -27.095 4.883 37.204 1.00 65.81 166 PHE A CA 1
ATOM 1361 C C . PHE A 1 166 ? -26.643 6.136 36.442 1.00 65.81 166 PHE A C 1
ATOM 1363 O O . PHE A 1 166 ? -25.535 6.635 36.706 1.00 65.81 166 PHE A O 1
ATOM 1370 N N . VAL A 1 167 ? -27.467 6.657 35.523 1.00 64.31 167 VAL A N 1
ATOM 1371 C CA . VAL A 1 167 ? -27.239 7.967 34.904 1.00 64.31 167 VAL A CA 1
ATOM 1372 C C . VAL A 1 167 ? -27.506 9.039 35.956 1.00 64.31 167 VAL A C 1
ATOM 1374 O O . VAL A 1 167 ? -28.646 9.416 36.209 1.00 64.31 167 VAL A O 1
ATOM 1377 N N . LEU A 1 168 ? -26.441 9.544 36.585 1.00 54.06 168 LEU A N 1
ATOM 1378 C CA . LEU A 1 168 ? -26.559 10.729 37.429 1.00 54.06 168 LEU A CA 1
ATOM 1379 C C . LEU A 1 168 ? -27.046 11.906 36.563 1.00 54.06 168 LEU A C 1
ATOM 1381 O O . LEU A 1 168 ? -26.563 12.061 35.433 1.00 54.06 168 LEU A O 1
ATOM 1385 N N . PRO A 1 169 ? -27.984 12.731 37.062 1.00 48.06 169 PRO A N 1
ATOM 1386 C CA . PRO A 1 169 ? -28.472 13.890 36.333 1.00 48.06 169 PRO A CA 1
ATOM 1387 C C . PRO A 1 169 ? -27.298 14.778 35.909 1.00 48.06 169 PRO A C 1
ATOM 1389 O O . PRO A 1 169 ? -26.401 15.084 36.697 1.00 48.06 169 PRO A O 1
ATOM 1392 N N . LYS A 1 170 ? -27.286 15.175 34.632 1.00 42.50 170 LYS A N 1
ATOM 1393 C CA . LYS A 1 170 ? -26.296 16.103 34.078 1.00 42.50 170 LYS A CA 1
ATOM 1394 C C . LYS A 1 170 ? -26.514 17.490 34.692 1.00 42.50 170 LYS A C 1
ATOM 1396 O O . LYS A 1 170 ? -27.221 18.307 34.116 1.00 42.50 170 LYS A O 1
ATOM 1401 N N . GLY A 1 171 ? -25.920 17.760 35.852 1.00 39.31 171 GLY A N 1
ATOM 1402 C CA . GLY A 1 171 ? -25.933 19.101 36.432 1.00 39.31 171 GLY A CA 1
ATOM 1403 C C . GLY A 1 171 ? -25.393 19.173 37.857 1.00 39.31 171 GLY A C 1
ATOM 1404 O O . GLY A 1 171 ? -26.035 18.695 38.784 1.00 39.31 171 GLY A O 1
ATOM 1405 N N . GLY A 1 172 ? -24.244 19.836 38.027 1.00 37.44 172 GLY A N 1
ATOM 1406 C CA . GLY A 1 172 ? -23.780 20.351 39.319 1.00 37.44 172 GLY A CA 1
ATOM 1407 C C . GLY A 1 172 ? -22.285 20.122 39.591 1.00 37.44 172 GLY A C 1
ATOM 1408 O O . GLY A 1 172 ? -21.826 18.986 39.479 1.00 37.44 172 GLY A O 1
ATOM 1409 N N . PRO A 1 173 ? -21.505 21.161 39.959 1.00 41.78 173 PRO A N 1
ATOM 1410 C CA . PRO A 1 173 ? -20.102 21.011 40.341 1.00 41.78 173 PRO A CA 1
ATOM 1411 C C . PRO A 1 173 ? -19.989 20.142 41.602 1.00 41.78 173 PRO A C 1
ATOM 1413 O O . PRO A 1 173 ? -20.576 20.444 42.642 1.00 41.78 173 PRO A O 1
ATOM 1416 N N . GLY A 1 174 ? -19.253 19.035 41.488 1.00 43.88 174 GLY A N 1
ATOM 1417 C CA . GLY A 1 174 ? -19.105 18.035 42.540 1.00 43.88 174 GLY A CA 1
ATOM 1418 C C . GLY A 1 174 ? -18.502 18.614 43.819 1.00 43.88 174 GLY A C 1
ATOM 1419 O O . GLY A 1 174 ? -17.401 19.168 43.817 1.00 43.88 174 GLY A O 1
ATOM 1420 N N . LYS A 1 175 ? -19.218 18.445 44.935 1.00 44.28 175 LYS A N 1
ATOM 1421 C CA . LYS A 1 175 ? -18.660 18.592 46.281 1.00 44.28 175 LYS A CA 1
ATOM 1422 C C . LYS A 1 175 ? -17.567 17.536 46.460 1.00 44.28 175 LYS A C 1
ATOM 1424 O O . LYS A 1 175 ? -17.875 16.362 46.629 1.00 44.28 175 LYS A O 1
ATOM 1429 N N . ARG A 1 176 ? -16.299 17.957 46.466 1.00 44.56 176 ARG A N 1
ATOM 1430 C CA . ARG A 1 176 ? -15.180 17.143 46.962 1.00 44.56 176 ARG A CA 1
ATOM 1431 C C . ARG A 1 176 ? -15.440 16.810 48.435 1.00 44.56 176 ARG A C 1
ATOM 1433 O O . ARG A 1 176 ? -15.274 17.677 49.290 1.00 44.56 176 ARG A O 1
ATOM 1440 N N . ARG A 1 177 ? -15.849 15.579 48.745 1.00 48.12 177 ARG A N 1
ATOM 1441 C CA . ARG A 1 177 ? -15.699 15.028 50.098 1.00 48.12 177 ARG A CA 1
ATOM 1442 C C . ARG A 1 177 ? -14.345 14.332 50.163 1.00 48.12 177 ARG A C 1
ATOM 1444 O O . ARG A 1 177 ? -14.063 13.449 49.363 1.00 48.12 177 ARG A O 1
ATOM 1451 N N . LYS A 1 178 ? -13.505 14.805 51.084 1.00 51.91 178 LYS A N 1
ATOM 1452 C CA . LYS A 1 178 ? -12.265 14.147 51.494 1.00 51.91 178 LYS A CA 1
ATOM 1453 C C . LYS A 1 178 ? -12.621 12.773 52.061 1.00 51.91 178 LYS A C 1
ATOM 1455 O O . LYS A 1 178 ? -13.520 12.691 52.894 1.00 51.91 178 LYS A O 1
ATOM 1460 N N . LEU A 1 179 ? -11.909 11.744 51.625 1.00 40.59 179 LEU A N 1
ATOM 1461 C CA . LEU A 1 179 ? -11.821 10.479 52.340 1.00 40.59 179 LEU A CA 1
ATOM 1462 C C . LEU A 1 179 ? -10.332 10.121 52.407 1.00 40.59 179 LEU A C 1
ATOM 1464 O O . LEU A 1 179 ? -9.791 9.436 51.546 1.00 40.59 179 LEU A O 1
ATOM 1468 N N . GLU A 1 180 ? -9.657 10.720 53.386 1.00 42.09 180 GLU A N 1
ATOM 1469 C CA . GLU A 1 180 ? -8.591 10.023 54.101 1.00 42.09 180 GLU A CA 1
ATOM 1470 C C . GLU A 1 180 ? -9.286 9.176 55.179 1.00 42.09 180 GLU A C 1
ATOM 1472 O O . GLU A 1 180 ? -10.348 9.571 55.655 1.00 42.09 180 GLU A O 1
ATOM 1477 N N . GLU A 1 181 ? -8.679 8.039 55.524 1.00 41.94 181 GLU A N 1
ATOM 1478 C CA . GLU A 1 181 ? -9.125 7.015 56.491 1.00 41.94 181 GLU A CA 1
ATOM 1479 C C . GLU A 1 181 ? -10.027 5.895 55.941 1.00 41.94 181 GLU A C 1
ATOM 1481 O O . GLU A 1 181 ? -11.243 5.883 56.114 1.00 41.94 181 GLU A O 1
ATOM 1486 N N . ALA A 1 182 ? -9.380 4.903 55.316 1.00 38.38 182 ALA A N 1
ATOM 1487 C CA . ALA A 1 182 ? -9.607 3.474 55.578 1.00 38.38 182 ALA A CA 1
ATOM 1488 C C . ALA A 1 182 ? -8.506 2.648 54.877 1.00 38.38 182 ALA A C 1
ATOM 1490 O O . ALA A 1 182 ? -8.691 2.163 53.759 1.00 38.38 182 ALA A O 1
ATOM 1491 N N . LEU A 1 183 ? -7.347 2.540 55.533 1.00 33.00 183 LEU A N 1
ATOM 1492 C CA . LEU A 1 183 ? -6.401 1.430 55.380 1.00 33.00 183 LEU A CA 1
ATOM 1493 C C . LEU A 1 183 ? -6.328 0.707 56.723 1.00 33.00 183 LEU A C 1
ATOM 1495 O O . LEU A 1 183 ? -6.285 1.428 57.745 1.00 33.00 183 LEU A O 1
#

pLDDT: mean 77.34, std 15.29, range [33.0, 95.81]

Sequence (183 aa):
MDRKYIVKRIGYLQDTHDSGRCRVKRCQVCNEIRELGKMLEYTQKTLDILAKGQDMKKSEVIFLKVEKEIPFGIIAKALGVTEASFKNLCYREWGCGKRKRKVDPALLEEIKTSKRIHTSLTVETYKALKNQGWSDTEIKEQYKISNGSFWKWKKQNLTNEELEKFVLPKGGPGKRRKLEEAL

Foldseek 3Di:
DDLVVLVVLLVVLCVVPVNPDPPDDPPPSVVSNVVSVVVNVDDPLLVVQLQCALVRDLVNVLCCCPVVVHDLCSSCVSVVHDSVVSVCCCVPPSVSPPPPPPCPVVNVVVVVVVVPQDPPDDPVNVVVCLVVVDDPVNVCVVSVHDPVRSVVVCVVHDDPVVVVVSPDPPDDDDDDDDDDDDD

Secondary structure (DSSP, 8-state):
--HHHHHHHHHHHHHHS-TT----TT-HHHHHHHHHHHHHHS-HHHHHHHHTGGG--HHHHHIIIIIS---HHHHHHHTTS-HHHHHHHIIIII-TT-------HHHHHHHHHHTT------HHHHHHHHHTT--HHHHHHHTT--HHHHHHHHHHHS-HHHHHHT---S-------------

Radius of gyration: 31.69 Å; chains: 1; bounding box: 66×40×86 Å